Protein 2H36 (pdb70)

Foldseek 3Di:
DPCVVVVVVDDDDDDDLLVVVLVVVVVCVDPPNAKDKDFDPWFRKAAPVSVVVSQPDFPDWDWDDDDQKIWIWTWHQDPPRKIKIKIWIWGDDDSMTGTGMIMIHMDD

Radius of gyration: 17.37 Å; Cα contacts (8 Å, |Δi|>4): 175; chains: 1; bounding box: 63×37×23 Å

Secondary structure (DSSP, 8-state):
--THHHHHS-------HHHHHHHHHHHHTSTT--EEEEEEEEEEEEEHHHHHHTT-S-SEEEEE-STTEEEEEEEEE-SSS-EEEEEEEEEESSSEEEEEEEEEEEE-

Structure (mmCIF, N/CA/C/O backbone):
data_2H36
#
_entry.id   2H36
#
_cell.length_a   68.099
_cell.length_b   68.099
_cell.length_c   132.433
_cell.angle_alpha   90.00
_cell.angle_beta   90.00
_cell.angle_gamma   120.00
#
_symmetry.space_group_name_H-M   'P 64 2 2'
#
loop_
_entity.id
_entity.type
_entity.pdbx_description
1 polymer 'Hypothetical protein SIFV0014'
2 water water
#
loop_
_atom_site.group_PDB
_atom_site.id
_atom_site.type_symbol
_atom_site.label_atom_id
_atom_site.label_alt_id
_atom_site.label_comp_id
_atom_site.label_asym_id
_atom_site.label_entity_id
_atom_site.label_seq_id
_atom_site.pdbx_PDB_ins_code
_atom_site.Cartn_x
_atom_site.Cartn_y
_atom_site.Cartn_z
_atom_site.occupancy
_atom_site.B_iso_or_equiv
_atom_site.auth_seq_id
_atom_site.auth_comp_id
_atom_site.auth_asym_id
_atom_site.auth_atom_id
_atom_site.pdbx_PDB_model_num
ATOM 1 N N . LYS A 1 3 ? 64.820 6.423 48.005 1.00 16.98 2 LYS X N 1
ATOM 2 C CA . LYS A 1 3 ? 63.764 5.900 48.922 1.00 16.87 2 LYS X CA 1
ATOM 3 C C . LYS A 1 3 ? 63.043 7.041 49.641 1.00 16.85 2 LYS X C 1
ATOM 4 O O . LYS A 1 3 ? 62.369 6.833 50.659 1.00 16.67 2 LYS X O 1
ATOM 10 N N . GLN A 1 4 ? 63.192 8.250 49.106 1.00 16.95 3 GLN X N 1
ATOM 11 C CA . GLN A 1 4 ? 62.476 9.397 49.651 1.00 17.06 3 GLN X CA 1
ATOM 12 C C . GLN A 1 4 ? 61.218 9.800 48.862 1.00 16.81 3 GLN X C 1
ATOM 13 O O . GLN A 1 4 ? 60.924 10.981 48.655 1.00 16.57 3 GLN X O 1
ATOM 19 N N . ASP A 1 5 ? 60.488 8.774 48.436 1.00 16.78 4 ASP X N 1
ATOM 20 C CA . ASP A 1 5 ? 59.209 8.926 47.756 1.00 16.60 4 ASP X CA 1
ATOM 21 C C . ASP A 1 5 ? 58.055 8.911 48.765 1.00 16.45 4 ASP X C 1
ATOM 22 O O . ASP A 1 5 ? 56.881 9.065 48.394 1.00 16.89 4 ASP X O 1
ATOM 27 N N . LEU A 1 6 ? 58.438 8.872 50.072 1.00 15.83 5 LEU X N 1
ATOM 28 C CA . LEU A 1 6 ? 57.393 8.871 51.092 1.00 15.22 5 LEU X CA 1
ATOM 29 C C . LEU A 1 6 ? 56.965 10.348 51.221 1.00 15.04 5 LEU X C 1
ATOM 30 O O . LEU A 1 6 ? 55.945 10.664 51.845 1.00 15.15 5 LEU X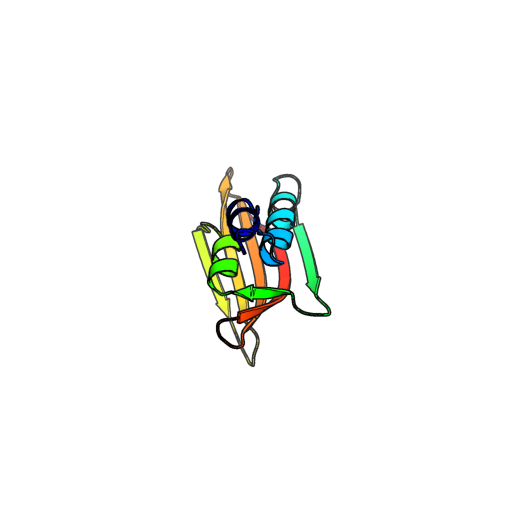 O 1
ATOM 35 N N . GL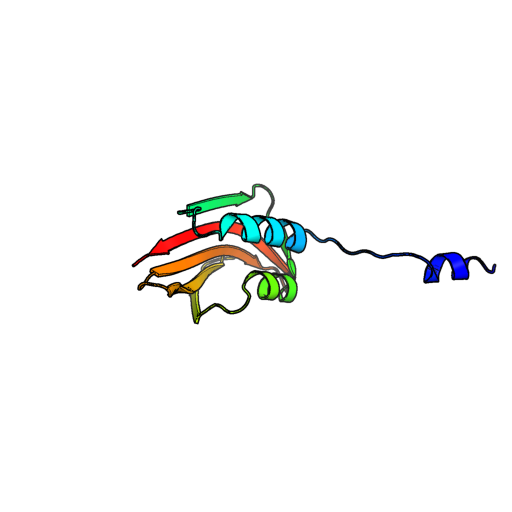U A 1 7 ? 57.699 11.220 50.472 1.00 14.54 6 GLU X N 1
ATOM 36 C CA . GLU A 1 7 ? 57.310 12.622 50.450 1.00 14.01 6 GLU X CA 1
ATOM 37 C C . GLU A 1 7 ? 56.042 12.637 49.599 1.00 13.83 6 GLU X C 1
ATOM 38 O O . GLU A 1 7 ? 55.069 13.312 49.941 1.00 13.69 6 GLU X O 1
ATOM 44 N N . LYS A 1 8 ? 56.060 11.853 48.516 1.00 13.60 7 LYS X N 1
ATOM 45 C CA . LYS A 1 8 ? 54.911 11.642 47.621 1.00 13.14 7 LYS X CA 1
ATOM 46 C C . LYS A 1 8 ? 53.688 11.087 48.367 1.00 13.04 7 LYS X C 1
ATOM 47 O O . LYS A 1 8 ? 52.552 11.465 48.079 1.00 13.00 7 LYS X O 1
ATOM 53 N N . ILE A 1 9 ? 53.933 10.202 49.330 1.00 13.00 8 ILE X N 1
ATOM 54 C CA . ILE A 1 9 ? 52.863 9.595 50.127 1.00 12.70 8 ILE X CA 1
ATOM 55 C C . ILE A 1 9 ? 52.210 10.584 51.084 1.00 13.10 8 ILE X C 1
ATOM 56 O O . ILE A 1 9 ? 51.000 10.550 51.262 1.00 13.31 8 ILE X O 1
ATOM 61 N N . GLU A 1 10 ? 52.989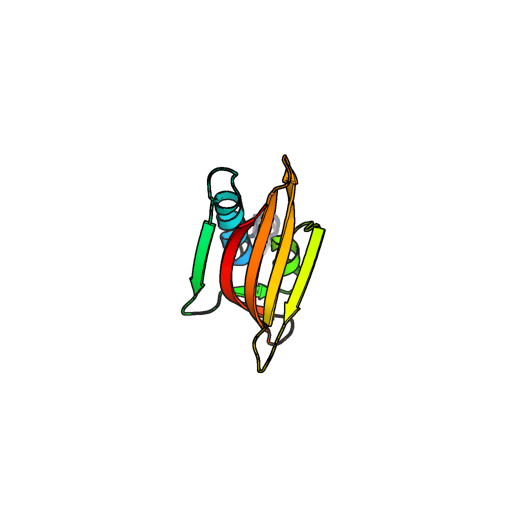 11.460 51.711 1.00 13.61 9 GLU X N 1
ATOM 62 C CA . GLU A 1 10 ? 52.373 12.396 52.646 1.00 14.26 9 GLU X CA 1
ATOM 63 C C . GLU A 1 10 ? 51.751 13.579 51.920 1.00 14.59 9 GLU X C 1
ATOM 64 O O . GLU A 1 10 ? 50.771 14.161 52.388 1.00 14.59 9 GLU X O 1
ATOM 70 N N . SER A 1 11 ? 52.313 13.902 50.759 1.00 15.15 10 SER X N 1
ATOM 71 C CA . SER A 1 11 ? 51.767 14.918 49.865 1.00 15.54 10 SER X CA 1
ATOM 72 C C . SER A 1 11 ? 50.469 14.489 49.172 1.00 15.92 10 SER X C 1
ATOM 73 O O . SER A 1 11 ? 49.800 15.306 48.534 1.00 15.89 10 SER X O 1
ATOM 76 N N . ASP A 1 12 ? 50.132 13.207 49.317 1.00 16.39 11 ASP X N 1
ATOM 77 C CA . ASP A 1 12 ? 48.977 12.598 48.668 1.00 17.00 11 ASP X CA 1
ATOM 78 C C . ASP A 1 12 ? 47.642 13.062 49.252 1.00 17.55 11 ASP X C 1
ATOM 79 O O . ASP A 1 12 ? 47.459 13.077 50.468 1.00 17.60 11 ASP X O 1
ATOM 84 N N . ILE A 1 13 ? 46.702 13.428 48.386 1.00 18.33 12 ILE X N 1
ATOM 85 C CA . ILE A 1 13 ? 45.360 13.790 48.851 1.00 19.30 12 ILE X CA 1
ATOM 86 C C . ILE A 1 13 ? 44.460 12.549 48.845 1.00 20.27 12 ILE X C 1
ATOM 87 O O . ILE A 1 13 ? 44.425 11.805 47.862 1.00 20.26 12 ILE X O 1
ATOM 92 N N . ILE A 1 14 ? 43.754 12.331 49.956 1.00 21.55 13 ILE X N 1
ATOM 93 C CA . ILE A 1 14 ? 42.788 11.230 50.096 1.00 22.67 13 ILE X CA 1
ATOM 94 C C . ILE A 1 14 ? 41.540 11.666 50.868 1.00 23.39 13 ILE X C 1
ATOM 95 O O . ILE A 1 14 ? 41.582 12.648 51.599 1.00 23.51 13 ILE X O 1
ATOM 100 N N . ASN A 1 15 ? 40.422 10.961 50.703 1.00 24.54 14 ASN X N 1
ATOM 101 C CA . ASN A 1 15 ? 40.269 9.864 49.739 1.00 25.48 14 ASN X CA 1
ATOM 102 C C . ASN A 1 15 ? 39.146 10.184 48.753 1.00 26.04 14 ASN X C 1
ATOM 103 O O . ASN A 1 15 ? 39.428 10.354 47.564 1.00 26.33 14 ASN X O 1
ATOM 108 N N . ASP A 1 16 ? 37.890 10.270 49.205 1.00 26.47 15 ASP X N 1
ATOM 109 C CA . ASP A 1 16 ? 37.444 9.975 50.575 1.00 27.11 15 ASP X CA 1
ATOM 110 C C . ASP A 1 16 ? 36.061 9.332 50.474 1.00 27.62 15 ASP X C 1
ATOM 111 O O . ASP A 1 16 ? 35.539 8.735 51.427 1.00 27.61 15 ASP X O 1
ATOM 116 N N . TRP A 1 17 ? 35.497 9.487 49.279 1.00 28.06 16 TRP X N 1
ATOM 117 C CA . TRP A 1 17 ? 34.168 9.048 48.892 1.00 28.32 16 TRP X CA 1
ATOM 118 C C . TRP A 1 17 ? 33.877 7.594 49.235 1.00 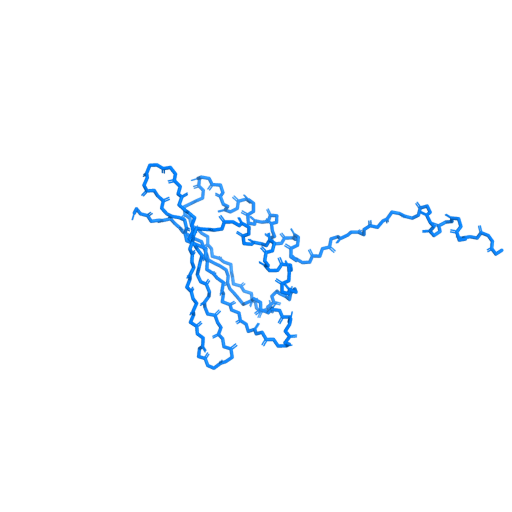28.55 16 TRP X C 1
ATOM 119 O O . TRP A 1 17 ? 34.740 6.725 49.115 1.00 28.43 16 TRP X O 1
ATOM 130 N N . THR A 1 18 ? 32.609 7.353 49.583 1.00 29.00 17 THR X N 1
ATOM 131 C CA . THR A 1 18 ? 32.126 6.035 49.937 1.00 29.12 17 THR X CA 1
ATOM 132 C C . THR A 1 18 ? 30.708 6.024 49.400 1.00 29.40 17 THR X C 1
ATOM 133 O O . THR A 1 18 ? 30.145 7.093 49.153 1.00 29.41 17 THR X O 1
ATOM 137 N N . GLU A 1 19 ? 30.140 4.830 49.207 1.00 29.85 18 GLU X N 1
ATOM 138 C CA . GLU A 1 19 ? 28.741 4.679 48.779 1.00 30.20 18 GLU X CA 1
ATOM 139 C C . GLU A 1 19 ? 27.766 5.501 49.626 1.00 30.33 18 GLU X C 1
ATOM 140 O O . GLU A 1 19 ? 26.901 6.169 49.080 1.00 30.78 18 GLU X O 1
ATOM 146 N N . ALA A 1 20 ? 27.905 5.464 50.950 1.00 30.44 19 ALA X N 1
ATOM 147 C CA . ALA A 1 20 ? 27.078 6.302 51.832 1.00 30.39 19 ALA X CA 1
ATOM 148 C C . ALA A 1 20 ? 27.101 7.780 51.434 1.00 30.25 19 ALA X C 1
ATOM 149 O O . ALA A 1 20 ? 26.060 8.418 51.360 1.00 30.42 19 ALA X O 1
ATOM 151 N N . ASP A 1 21 ? 28.288 8.318 51.176 1.00 30.15 20 ASP X N 1
ATOM 152 C CA . ASP A 1 21 ? 28.427 9.708 50.749 1.00 29.88 20 ASP X CA 1
ATOM 153 C C . ASP A 1 21 ? 27.583 9.973 49.515 1.00 29.78 20 ASP X C 1
ATOM 154 O O . ASP A 1 21 ? 26.959 11.028 49.387 1.00 29.80 20 ASP X O 1
ATOM 159 N N . ASP A 1 22 ? 27.559 8.985 48.626 1.00 29.55 21 ASP X N 1
ATOM 160 C CA . ASP A 1 22 ? 26.896 9.086 47.338 1.00 29.15 21 ASP X CA 1
ATOM 161 C C . ASP A 1 22 ? 25.386 9.080 47.512 1.00 28.45 21 ASP X C 1
ATOM 162 O O . ASP A 1 22 ? 24.670 9.793 46.817 1.00 28.17 21 ASP X O 1
ATOM 167 N N . LEU A 1 23 ? 24.918 8.269 48.453 1.00 28.01 22 LEU X N 1
ATOM 168 C CA . LEU A 1 23 ? 23.517 8.219 48.809 1.00 27.81 22 LEU X CA 1
ATOM 169 C C . LEU A 1 23 ? 23.141 9.493 49.549 1.00 28.03 22 LEU X C 1
ATOM 170 O O . LEU A 1 23 ? 22.115 10.108 49.279 1.00 27.77 22 LEU X O 1
ATOM 175 N N . ASP A 1 24 ? 23.999 9.878 50.483 1.00 28.68 23 ASP X N 1
ATOM 176 C CA . ASP A 1 24 ? 23.782 11.036 51.333 1.00 29.21 23 ASP X CA 1
ATOM 177 C C . ASP A 1 24 ? 23.523 12.244 50.464 1.00 29.15 23 ASP X C 1
ATOM 178 O O . ASP A 1 24 ? 22.651 13.058 50.763 1.00 29.48 23 ASP X O 1
ATOM 183 N N . ASP A 1 25 ? 24.289 12.317 49.378 1.00 29.17 24 ASP X N 1
ATOM 184 C CA . ASP A 1 25 ? 24.239 13.383 48.385 1.00 28.92 24 ASP X CA 1
ATOM 185 C C . ASP A 1 25 ? 22.916 13.379 47.649 1.00 28.66 24 ASP X C 1
ATOM 186 O O . ASP A 1 25 ? 22.381 14.433 47.322 1.00 28.64 24 ASP X O 1
ATOM 191 N N . ALA A 1 26 ? 22.413 12.176 47.369 1.00 28.52 25 ALA X N 1
ATOM 192 C CA . ALA A 1 26 ? 21.116 11.995 46.738 1.00 28.09 25 ALA X CA 1
ATOM 193 C C . ALA A 1 26 ? 20.033 12.414 47.715 1.00 27.98 25 ALA X C 1
ATOM 194 O O . ALA A 1 26 ? 19.116 13.148 47.347 1.00 28.32 25 ALA X O 1
ATOM 196 N N . LEU A 1 27 ? 20.146 11.962 48.965 1.00 27.49 26 LEU X N 1
ATOM 197 C CA . LEU A 1 27 ? 19.176 12.327 49.982 1.00 26.83 26 LEU X CA 1
ATOM 198 C C . LEU A 1 27 ? 19.098 13.848 49.991 1.00 26.71 26 LEU X C 1
ATOM 199 O O . LEU A 1 27 ? 18.028 14.406 49.821 1.00 26.39 26 LEU X O 1
ATOM 204 N N . ASP A 1 28 ? 20.239 14.511 50.150 1.00 27.15 27 ASP X N 1
ATOM 205 C C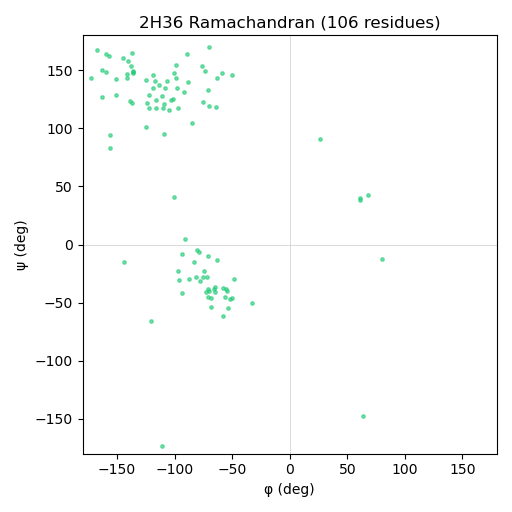A . ASP A 1 28 ? 20.291 15.979 50.080 1.00 27.51 27 ASP X CA 1
ATOM 206 C C . ASP A 1 28 ? 19.261 16.518 49.104 1.00 27.27 27 ASP X C 1
ATOM 207 O O . ASP A 1 28 ? 18.496 17.424 49.438 1.00 27.39 27 ASP X O 1
ATOM 212 N N . PHE A 1 29 ? 19.265 15.952 47.896 1.00 27.03 28 PHE X N 1
ATOM 213 C CA . PHE A 1 29 ? 18.381 16.370 46.808 1.00 26.59 28 PHE X CA 1
ATOM 214 C C . PHE A 1 29 ? 16.945 16.016 47.150 1.00 26.75 28 PHE X C 1
ATOM 215 O O . PHE A 1 29 ? 16.062 16.874 47.166 1.00 26.75 28 PHE X O 1
ATOM 223 N N . LEU A 1 30 ? 16.754 14.741 47.463 1.00 27.02 29 LEU X N 1
ATOM 224 C CA . LEU A 1 30 ? 15.459 14.140 47.713 1.00 27.37 29 LEU X CA 1
ATOM 225 C C . LEU A 1 30 ? 14.716 14.703 48.928 1.00 27.68 29 LEU X C 1
ATOM 226 O O . LEU A 1 30 ? 13.521 14.454 49.100 1.00 28.13 29 LEU X O 1
ATOM 231 N N . PHE A 1 31 ? 15.424 15.453 49.766 1.00 27.88 30 PHE X N 1
ATOM 232 C CA . PHE A 1 31 ? 14.848 16.019 50.979 1.00 27.82 30 PHE X CA 1
ATOM 233 C C . PHE A 1 31 ? 14.326 17.421 50.761 1.00 27.47 30 PHE X C 1
ATOM 234 O O . PHE A 1 31 ? 13.665 17.980 51.631 1.00 27.70 30 PHE X O 1
ATOM 242 N N . MET A 1 32 ? 14.601 17.996 49.600 1.00 27.06 31 MET X N 1
ATOM 243 C CA . MET A 1 32 ? 14.151 19.356 49.341 1.00 26.94 31 MET X CA 1
ATOM 244 C C . MET A 1 32 ? 12.630 19.497 49.436 1.00 26.55 31 MET X C 1
ATOM 245 O O . MET A 1 32 ? 11.883 18.567 49.124 1.00 26.31 31 MET X O 1
ATOM 250 N N . GLU A 1 33 ? 12.198 20.673 49.885 1.00 26.35 32 GLU X N 1
ATOM 251 C CA . GLU A 1 33 ? 10.793 20.992 50.102 1.00 25.99 32 GLU X CA 1
ATOM 252 C C . GLU A 1 33 ? 9.903 20.622 48.906 1.00 25.85 32 GLU X C 1
ATOM 253 O O . GLU A 1 33 ? 8.727 20.288 49.078 1.00 25.98 32 GLU X O 1
ATOM 259 N N . LYS A 1 34 ? 10.470 20.665 47.701 1.00 25.55 33 LYS X N 1
ATOM 260 C CA . LYS A 1 34 ? 9.693 20.433 46.485 1.00 25.12 33 LYS X CA 1
ATOM 261 C C . LYS A 1 34 ? 9.424 18.950 46.266 1.00 24.83 33 LYS X C 1
ATOM 262 O O . LYS A 1 34 ? 8.374 18.591 45.728 1.00 25.14 33 LYS X O 1
ATOM 268 N N . VAL A 1 35 ? 10.343 18.090 46.692 1.00 24.13 34 VAL X N 1
ATOM 269 C CA . VAL A 1 35 ? 10.102 16.655 46.561 1.00 23.53 34 VAL X CA 1
ATOM 270 C C . VAL A 1 35 ? 8.992 16.246 47.535 1.00 23.32 34 VAL X C 1
ATOM 271 O O . VAL A 1 35 ? 9.132 16.417 48.740 1.00 23.45 34 VAL X O 1
ATOM 275 N N . SER A 1 36 ? 7.885 15.719 47.032 1.00 23.20 35 SER X N 1
ATOM 276 C CA . SER A 1 36 ? 6.822 15.258 47.935 1.00 23.22 35 SER X CA 1
ATOM 277 C C . SER A 1 36 ? 7.049 13.821 48.372 1.00 23.22 35 SER X C 1
ATOM 278 O O . SER A 1 36 ? 6.700 13.453 49.494 1.00 23.46 35 SER X O 1
ATOM 281 N N . GLU A 1 37 ? 7.696 13.036 47.501 1.00 23.18 36 GLU X N 1
ATOM 282 C CA . GLU A 1 37 ? 8.037 11.650 47.831 1.00 23.18 36 GLU X CA 1
ATOM 283 C C . GLU A 1 37 ? 8.929 10.966 46.804 1.00 23.28 36 GLU X C 1
ATOM 284 O O . GLU A 1 37 ? 8.789 11.176 45.593 1.00 23.42 36 GLU X O 1
ATOM 290 N N . PHE A 1 38 ? 9.830 10.131 47.298 1.00 23.21 37 PHE X N 1
ATOM 291 C CA . PHE A 1 38 ? 10.707 9.376 46.439 1.00 23.72 37 PHE X CA 1
ATOM 292 C C . PHE A 1 38 ? 10.757 7.969 46.989 1.00 24.57 37 PHE X C 1
ATOM 293 O O . PHE A 1 38 ? 10.462 7.750 48.162 1.00 24.83 37 PHE X O 1
ATOM 301 N N . LYS A 1 39 ? 11.257 7.042 46.151 1.00 25.54 38 LYS X N 1
ATOM 302 C CA . LYS A 1 39 ? 11.451 5.662 46.581 1.00 26.18 38 LYS X CA 1
ATOM 303 C C . LYS A 1 39 ? 12.614 5.123 45.768 1.00 26.31 38 LYS X C 1
ATOM 304 O O . LYS A 1 39 ? 12.571 5.173 44.536 1.00 26.71 38 LYS X O 1
ATOM 310 N N . ILE A 1 40 ? 13.605 4.532 46.464 1.00 26.09 39 ILE X N 1
ATOM 311 C CA . ILE A 1 40 ? 14.753 3.945 45.765 1.00 25.75 39 ILE X CA 1
ATOM 312 C C . ILE A 1 40 ? 14.897 2.484 46.167 1.00 25.79 39 ILE X C 1
ATOM 313 O O . ILE A 1 40 ? 15.060 2.180 47.357 1.00 25.84 39 ILE X O 1
ATOM 318 N N . LYS A 1 41 ? 14.841 1.588 45.182 1.00 25.83 40 LYS X N 1
ATOM 319 C CA . LYS A 1 41 ? 15.016 0.150 45.431 1.00 26.21 40 LYS X CA 1
ATOM 320 C C . LYS A 1 41 ? 16.349 -0.366 44.908 1.00 26.46 40 LYS X C 1
ATOM 321 O O . LYS A 1 41 ? 16.744 -0.059 43.785 1.00 26.59 40 LYS X O 1
ATOM 327 N N . PHE A 1 42 ? 17.035 -1.169 45.716 1.00 26.97 41 PHE X N 1
ATOM 328 C CA . PHE A 1 42 ? 18.356 -1.687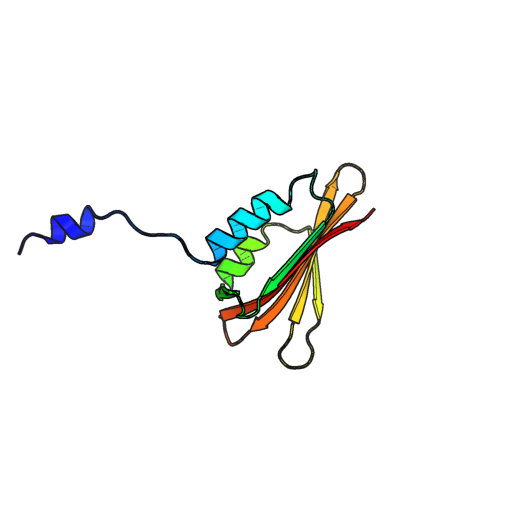 45.342 1.00 27.29 41 PHE X CA 1
ATOM 329 C C . PHE A 1 42 ? 18.400 -3.181 45.042 1.00 27.63 41 PHE X C 1
ATOM 330 O O . PHE A 1 42 ? 18.152 -3.999 45.929 1.00 27.65 41 PHE X O 1
ATOM 338 N N . LYS A 1 43 ? 18.752 -3.518 43.793 1.00 28.19 42 LYS X N 1
ATOM 339 C CA . LYS A 1 43 ? 18.865 -4.918 43.349 1.00 28.59 42 LYS X CA 1
ATOM 340 C C . LYS A 1 43 ? 19.895 -5.476 44.336 1.00 28.93 42 LYS X C 1
ATOM 341 O O . LYS A 1 43 ? 19.583 -6.321 45.183 1.00 28.71 42 LYS X O 1
ATOM 347 N N . ASP A 1 44 ? 21.099 -4.866 44.271 1.00 29.25 43 ASP X N 1
ATOM 348 C CA . ASP A 1 44 ? 22.200 -5.259 45.135 1.00 29.51 43 ASP X CA 1
ATOM 349 C C . ASP A 1 44 ? 22.049 -4.193 46.214 1.00 29.54 43 ASP X C 1
ATOM 350 O O . ASP A 1 44 ? 21.870 -3.013 45.886 1.00 29.61 43 ASP X O 1
ATOM 355 N N . PRO A 1 45 ? 22.115 -4.597 47.501 1.00 29.52 44 PRO X N 1
ATOM 356 C CA . PRO A 1 45 ? 21.914 -3.635 48.584 1.00 29.56 44 PRO X CA 1
ATOM 357 C C . PRO A 1 45 ? 23.117 -2.710 48.757 1.00 29.59 44 PRO X C 1
ATOM 358 O O . PRO A 1 45 ? 24.244 -3.101 48.465 1.00 29.56 44 PRO X O 1
ATOM 362 N N . LEU A 1 46 ? 22.863 -1.485 49.206 1.00 29.82 45 LEU X N 1
ATOM 363 C CA . LEU A 1 46 ? 23.910 -0.503 49.372 1.00 30.01 45 LEU X CA 1
ATOM 364 C C . LEU A 1 46 ? 24.560 -0.692 50.719 1.00 30.18 45 LEU X C 1
ATOM 365 O O . LEU A 1 46 ? 23.977 -0.323 51.735 1.00 30.37 45 LEU X O 1
ATOM 370 N N . LYS A 1 47 ? 25.760 -1.278 50.711 1.00 30.39 46 LYS X N 1
ATOM 371 C CA . LYS A 1 47 ? 26.550 -1.582 51.921 1.00 30.53 46 LYS X CA 1
ATOM 372 C C . LYS A 1 47 ? 26.925 -0.280 52.626 1.00 30.35 46 LYS X C 1
ATOM 373 O O . LYS A 1 47 ? 27.101 0.750 51.987 1.00 30.77 46 LYS X O 1
ATOM 379 N N . VAL A 1 48 ? 26.913 -0.339 53.978 1.00 30.01 47 VAL X N 1
ATOM 380 C CA . VAL A 1 48 ? 27.181 0.872 54.727 1.00 29.73 47 VAL X CA 1
ATOM 381 C C . VAL A 1 48 ? 27.527 0.515 56.162 1.00 29.38 47 VAL X C 1
ATOM 382 O O . VAL A 1 48 ? 27.087 -0.498 56.676 1.00 28.85 47 VAL X O 1
ATOM 386 N N . THR A 1 49 ? 28.344 1.328 56.807 1.00 29.77 48 THR X N 1
ATOM 387 C CA . THR A 1 49 ? 28.741 1.006 58.173 1.00 30.15 48 THR X CA 1
ATOM 388 C C . THR A 1 49 ? 27.719 1.620 59.111 1.00 30.66 48 THR X C 1
ATOM 389 O O . THR A 1 49 ? 26.934 2.469 58.684 1.00 30.97 48 THR X O 1
ATOM 393 N N . GLU A 1 50 ? 27.709 1.177 60.369 1.00 31.21 49 GLU X N 1
ATOM 394 C CA . GLU A 1 50 ? 26.741 1.672 61.352 1.00 31.86 49 GLU X CA 1
ATOM 395 C C . GLU A 1 50 ? 26.814 3.197 61.479 1.00 32.00 49 GLU X C 1
ATOM 396 O O . GLU A 1 50 ? 25.782 3.879 61.470 1.00 31.90 49 GLU X O 1
ATOM 402 N N . GLU A 1 51 ? 28.033 3.728 61.562 1.00 32.22 50 GLU X N 1
ATOM 403 C CA . GLU A 1 51 ? 28.199 5.166 61.717 1.00 32.62 50 GLU X CA 1
ATOM 404 C C . GLU A 1 51 ? 27.936 5.909 60.407 1.00 32.65 50 GLU X C 1
ATOM 405 O O . GLU A 1 51 ? 27.418 7.025 60.431 1.00 33.08 50 GLU X O 1
ATOM 411 N N . GLU A 1 52 ? 28.179 5.211 59.270 1.00 32.55 51 GLU X N 1
ATOM 412 C CA . GLU A 1 52 ? 27.877 5.857 57.992 1.00 32.72 51 GLU X CA 1
ATOM 413 C C . GLU A 1 52 ? 26.345 6.043 57.971 1.00 32.85 51 GLU X C 1
ATOM 414 O O . GLU A 1 52 ? 25.843 7.091 57.543 1.00 32.81 51 GLU X O 1
ATOM 420 N N . TYR A 1 53 ? 25.626 5.026 58.454 1.00 32.76 52 TYR X N 1
ATOM 421 C CA . TYR A 1 53 ? 24.167 5.019 58.526 1.00 32.88 52 TYR X CA 1
ATOM 422 C C . TYR A 1 53 ? 23.613 6.069 59.482 1.00 33.29 52 TYR X C 1
ATOM 423 O O . TYR A 1 53 ? 22.559 6.644 59.230 1.00 32.87 52 TYR X O 1
ATOM 432 N N . ARG A 1 54 ? 24.319 6.301 60.586 1.00 34.06 53 ARG X N 1
ATOM 433 C CA . ARG A 1 54 ? 23.891 7.296 61.569 1.00 34.67 53 ARG X CA 1
ATOM 434 C C . ARG A 1 54 ? 24.102 8.701 61.013 1.00 34.87 53 ARG X C 1
ATOM 435 O O . ARG A 1 54 ? 23.384 9.639 61.380 1.00 35.24 53 ARG X O 1
ATOM 443 N N . GLU A 1 55 ? 25.089 8.831 60.127 1.00 34.75 54 GLU X N 1
ATOM 444 C CA . GLU A 1 55 ? 25.401 10.096 59.467 1.00 34.66 54 GLU X CA 1
ATOM 445 C C . GLU A 1 55 ? 24.367 10.447 58.391 1.00 34.02 54 GLU X C 1
ATOM 446 O O . GLU A 1 55 ? 24.217 11.603 58.021 1.00 34.02 54 GLU X O 1
ATOM 452 N N . LEU A 1 56 ? 23.678 9.428 57.893 1.00 33.37 55 LEU X N 1
ATOM 453 C CA . LEU A 1 56 ? 22.668 9.565 56.857 1.00 32.93 55 LEU X CA 1
ATOM 454 C C . LEU A 1 56 ? 21.317 9.960 57.419 1.00 33.02 55 LEU X C 1
ATOM 455 O O . LEU A 1 56 ? 20.412 10.350 56.681 1.00 33.40 55 LEU X O 1
ATOM 460 N N . LEU A 1 57 ? 21.186 9.817 58.732 1.00 32.77 56 LEU X N 1
ATOM 461 C CA . LEU A 1 57 ? 19.948 10.078 59.441 1.00 32.34 56 LEU X CA 1
ATOM 462 C C . LEU A 1 57 ? 19.928 11.508 59.974 1.00 32.28 56 LEU X C 1
ATOM 463 O O . LEU A 1 57 ? 18.896 12.174 59.929 1.00 32.78 56 LEU X O 1
ATOM 468 N N . GLY A 1 58 ? 21.069 11.947 60.502 1.00 31.65 57 GLY X N 1
ATOM 469 C CA . GLY A 1 58 ? 21.244 13.253 61.117 1.00 31.06 57 GLY X CA 1
ATOM 470 C C . GLY A 1 58 ? 20.124 14.056 61.748 1.00 30.75 57 GLY X C 1
ATOM 471 O O . GLY A 1 58 ? 19.529 14.912 61.096 1.00 30.84 57 GLY X O 1
ATOM 472 N N . ASN A 1 59 ? 19.929 13.830 63.068 1.00 30.54 58 ASN X N 1
ATOM 473 C CA . ASN A 1 59 ? 18.942 14.631 63.830 1.00 30.46 58 ASN X CA 1
ATOM 474 C C . ASN A 1 59 ? 17.412 14.603 63.656 1.00 29.97 58 ASN X C 1
ATOM 475 O O . ASN A 1 59 ? 16.737 15.631 63.752 1.00 29.88 58 ASN X O 1
ATOM 480 N N . TYR A 1 60 ? 16.902 13.354 63.506 1.00 29.29 59 TYR X N 1
ATOM 481 C CA . TYR A 1 60 ? 15.470 13.158 63.367 1.00 28.27 59 TYR X CA 1
ATOM 482 C C . TYR A 1 60 ? 14.912 13.477 64.745 1.00 27.46 59 TYR X C 1
ATOM 483 O O . TYR A 1 60 ? 15.661 13.619 65.709 1.00 27.26 59 TYR X O 1
ATOM 492 N N . ASP A 1 61 ? 13.593 13.578 64.834 1.00 26.65 60 ASP X N 1
ATOM 493 C CA . ASP A 1 61 ? 12.932 13.917 66.082 1.00 25.80 60 ASP X CA 1
ATOM 494 C C . ASP A 1 61 ? 12.468 12.660 66.798 1.00 25.19 60 ASP X C 1
ATOM 495 O O . ASP A 1 61 ? 12.408 12.618 68.027 1.00 25.38 60 ASP X O 1
ATOM 500 N N . SER A 1 62 ? 12.142 11.635 66.019 1.00 24.38 61 SER X N 1
ATOM 501 C CA . SER A 1 62 ? 11.691 10.360 66.558 1.00 23.75 61 SER X CA 1
ATOM 502 C C . SER A 1 62 ? 11.868 9.265 65.516 1.00 23.33 61 SER X C 1
ATOM 503 O O . SER A 1 62 ? 12.044 9.539 64.325 1.00 23.29 61 SER X O 1
ATOM 506 N N . SER A 1 63 ? 11.812 8.021 65.974 1.00 22.80 62 SER X N 1
ATOM 507 C CA . SER A 1 63 ? 11.920 6.874 65.085 1.00 22.04 62 SER X CA 1
ATOM 508 C C . SER A 1 63 ? 11.291 5.624 65.679 1.00 21.88 62 SER X C 1
ATOM 509 O O . SER A 1 63 ? 11.075 5.516 66.889 1.00 21.48 62 SER X O 1
ATOM 512 N N . ASN A 1 64 ? 11.037 4.672 64.780 1.00 21.69 63 ASN X N 1
ATOM 513 C CA . ASN A 1 64 ? 10.518 3.389 65.168 1.00 21.64 63 ASN X CA 1
ATOM 514 C C . ASN A 1 64 ? 11.036 2.431 64.116 1.00 21.48 63 ASN X C 1
ATOM 515 O O . ASN A 1 64 ? 11.136 2.780 62.940 1.00 21.30 63 ASN X O 1
ATOM 520 N N . SER A 1 65 ? 11.387 1.231 64.543 1.00 21.53 64 SER X N 1
ATOM 521 C CA . SER A 1 65 ? 11.789 0.200 63.616 1.00 21.61 64 SER X CA 1
ATOM 522 C C . SER A 1 65 ? 11.187 -1.121 64.007 1.00 21.65 64 SER X C 1
ATOM 523 O O . SER A 1 65 ? 10.931 -1.376 65.186 1.00 21.63 64 SER X O 1
ATOM 526 N N . VAL A 1 66 ? 11.022 -1.980 63.000 1.00 21.96 65 VAL X N 1
ATOM 527 C CA . VAL A 1 66 ? 10.428 -3.300 63.230 1.00 22.40 65 VAL X CA 1
ATOM 528 C C . VAL A 1 66 ? 11.338 -4.215 62.412 1.00 22.38 65 VAL X C 1
ATOM 529 O O . VAL A 1 66 ? 11.973 -3.748 61.464 1.00 22.68 65 VAL X O 1
ATOM 533 N N . SER A 1 67 ? 11.506 -5.469 62.883 1.00 22.43 66 SER X N 1
ATOM 534 C CA . SER A 1 67 ? 12.367 -6.404 62.163 1.00 22.55 66 SER X CA 1
ATOM 535 C C . SER A 1 67 ? 12.214 -7.919 62.291 1.00 22.52 66 SER X C 1
ATOM 536 O O . SER A 1 67 ? 12.882 -8.548 63.120 1.00 22.64 66 SER X O 1
ATOM 539 N N . SER A 1 68 ? 11.439 -8.514 61.357 1.00 22.50 67 SER X N 1
ATOM 540 C CA . SER A 1 68 ? 11.214 -9.959 61.463 1.00 22.69 67 SER X CA 1
ATOM 541 C C . SER A 1 68 ? 12.174 -10.553 60.443 1.00 22.58 67 SER X C 1
ATOM 542 O O . SER A 1 68 ? 12.561 -9.895 59.476 1.00 22.18 67 SER X O 1
ATOM 545 N N . ASN A 1 69 ? 12.667 -11.763 60.792 1.00 22.96 68 ASN X N 1
ATOM 546 C CA . ASN A 1 69 ? 13.593 -12.480 59.916 1.00 23.17 68 ASN X CA 1
ATOM 547 C C . ASN A 1 69 ? 14.838 -11.580 59.837 1.00 23.60 68 ASN X C 1
ATOM 548 O O . ASN A 1 69 ? 15.149 -10.889 60.817 1.00 24.18 68 ASN X O 1
ATOM 553 N N . GLY A 1 70 ? 15.556 -11.563 58.723 1.00 23.54 69 GLY X N 1
ATOM 554 C CA . GLY A 1 70 ? 16.780 -10.760 58.687 1.00 23.64 69 GLY X CA 1
ATOM 555 C C . GLY A 1 70 ? 16.584 -9.263 58.473 1.00 23.78 69 GLY X C 1
ATOM 556 O O . GLY A 1 70 ? 17.558 -8.520 58.395 1.00 24.01 69 GLY X O 1
ATOM 557 N N . ILE A 1 71 ? 15.255 -8.923 58.196 1.00 23.84 70 ILE X N 1
ATOM 558 C CA . ILE A 1 71 ? 14.997 -7.532 57.814 1.00 24.00 70 ILE X CA 1
ATOM 559 C C . ILE A 1 71 ? 14.480 -6.499 58.811 1.00 24.06 70 ILE X C 1
ATOM 560 O O . ILE A 1 71 ? 13.641 -6.807 59.649 1.00 24.02 70 ILE X O 1
ATOM 565 N N . THR A 1 72 ? 14.965 -5.267 58.680 1.00 23.92 71 THR X N 1
ATOM 566 C CA . THR A 1 72 ? 14.572 -4.169 59.547 1.00 23.81 71 THR X CA 1
ATOM 567 C C . THR A 1 72 ? 13.990 -3.012 58.756 1.00 23.71 71 THR X C 1
ATOM 568 O O . THR A 1 72 ? 14.700 -2.339 58.008 1.00 24.25 71 THR X O 1
ATOM 572 N N . ILE A 1 73 ? 12.715 -2.707 59.013 1.00 23.56 72 ILE X N 1
ATOM 573 C CA . ILE A 1 73 ? 12.107 -1.573 58.310 1.00 23.47 72 ILE X CA 1
ATOM 574 C C . ILE A 1 73 ? 12.300 -0.505 59.386 1.00 24.05 72 ILE X C 1
ATOM 575 O O . ILE A 1 73 ? 11.864 -0.664 60.526 1.00 24.45 72 ILE X O 1
ATOM 580 N N . ASP A 1 74 ? 13.085 0.526 59.017 1.00 24.64 73 ASP X N 1
ATOM 581 C CA . ASP A 1 74 ? 13.419 1.523 60.008 1.00 25.64 73 ASP X CA 1
ATOM 582 C C . ASP A 1 74 ? 12.823 2.851 59.579 1.00 25.99 73 ASP X C 1
ATOM 583 O O . ASP A 1 74 ? 13.082 3.339 58.470 1.00 26.58 73 ASP X O 1
ATOM 588 N N . GLN A 1 75 ? 12.027 3.448 60.451 1.00 26.01 74 GLN X N 1
ATOM 589 C CA . GLN A 1 75 ? 11.388 4.702 60.096 1.00 26.22 74 GLN X CA 1
ATOM 590 C C . GLN A 1 75 ? 11.866 5.910 60.922 1.00 26.18 74 GLN X C 1
ATOM 591 O O . GLN A 1 75 ? 12.031 5.826 62.141 1.00 25.89 74 GLN X O 1
ATOM 597 N N . TYR A 1 76 ? 12.076 7.033 60.240 1.00 26.40 75 TYR X N 1
ATOM 598 C CA . TYR A 1 76 ? 12.567 8.262 60.869 1.00 26.70 75 TYR X CA 1
ATOM 599 C C . TYR A 1 76 ? 11.656 9.461 60.623 1.00 26.71 75 TYR X C 1
ATOM 600 O O . TYR A 1 76 ? 11.097 9.614 59.535 1.00 27.18 75 TYR X O 1
ATOM 609 N N . THR A 1 77 ? 11.496 10.298 61.641 1.00 26.35 76 THR X N 1
ATOM 610 C CA . THR A 1 77 ? 10.577 11.420 61.555 1.00 26.07 76 THR X CA 1
ATOM 611 C C . THR A 1 77 ? 11.325 12.726 61.708 1.00 26.49 76 THR X C 1
ATOM 612 O O . THR A 1 77 ? 12.183 12.866 62.588 1.00 26.58 76 THR X O 1
ATOM 616 N N . TYR A 1 78 ? 10.992 13.676 60.840 1.00 26.52 77 TYR X N 1
ATOM 617 C CA . TYR A 1 78 ? 11.562 15.012 60.894 1.00 26.44 77 TYR X CA 1
ATOM 618 C C . TYR A 1 78 ? 10.435 16.037 60.975 1.00 26.93 77 TYR X C 1
ATOM 619 O O . TYR A 1 78 ? 9.771 16.340 59.977 1.00 27.13 77 TYR X O 1
ATOM 628 N N . ASP A 1 79 ? 10.203 16.537 62.184 1.00 27.30 78 ASP X N 1
ATOM 629 C CA . ASP A 1 79 ? 9.217 17.575 62.414 1.00 27.70 78 ASP X CA 1
ATOM 630 C C . ASP A 1 79 ? 9.611 18.853 61.687 1.00 27.94 78 ASP X C 1
ATOM 631 O O . ASP A 1 79 ? 10.666 19.427 61.952 1.00 27.98 78 ASP X O 1
ATOM 636 N N . GLU A 1 80 ? 8.761 19.284 60.761 1.00 28.31 79 GLU X N 1
ATOM 637 C CA . GLU A 1 80 ? 9.026 20.484 59.973 1.00 28.66 79 GLU X CA 1
ATOM 638 C C . GLU A 1 80 ? 8.082 21.621 60.317 1.00 28.91 79 GLU X C 1
ATOM 639 O O . GLU A 1 80 ? 7.289 21.522 61.249 1.00 28.91 79 GLU X O 1
ATOM 645 N N . ASP A 1 81 ? 8.174 22.695 59.538 1.00 29.45 80 ASP X N 1
ATOM 646 C CA . ASP A 1 81 ? 7.353 23.894 59.728 1.00 30.05 80 ASP X CA 1
ATOM 647 C C . ASP A 1 81 ? 5.932 23.660 59.222 1.00 29.98 80 ASP X C 1
ATOM 648 O O . ASP A 1 81 ? 5.709 22.829 58.336 1.00 30.00 80 ASP X O 1
ATOM 653 N N . ASP A 1 82 ? 4.981 24.394 59.795 1.00 30.01 81 ASP X N 1
ATOM 654 C CA . ASP A 1 82 ? 3.571 24.330 59.390 1.00 30.04 81 ASP X CA 1
ATOM 655 C C . ASP A 1 82 ? 2.956 22.935 59.571 1.00 29.90 81 ASP X C 1
ATOM 656 O O . ASP A 1 82 ? 2.183 22.471 58.731 1.00 29.80 81 ASP X O 1
ATOM 661 N N . ASP A 1 83 ? 3.311 22.278 60.671 1.00 29.89 82 ASP X N 1
ATOM 662 C CA . ASP A 1 83 ? 2.730 20.982 61.040 1.00 30.07 82 ASP X CA 1
ATOM 663 C C . ASP A 1 83 ? 2.958 19.852 60.028 1.00 30.10 82 ASP X C 1
ATOM 664 O O . ASP A 1 83 ? 2.072 19.018 59.806 1.00 30.03 82 ASP X O 1
ATOM 669 N N . ILE A 1 84 ? 4.142 19.816 59.423 1.00 30.12 83 ILE X N 1
ATOM 670 C CA . ILE A 1 84 ? 4.443 18.768 58.450 1.00 30.22 83 ILE X CA 1
ATOM 671 C C . ILE A 1 84 ? 5.574 17.866 58.921 1.00 30.41 83 ILE X C 1
ATOM 672 O O . ILE A 1 84 ? 6.699 18.316 59.117 1.00 30.63 83 ILE X O 1
ATOM 677 N N . MET A 1 85 ? 5.256 16.590 59.111 1.00 30.50 84 MET X N 1
ATOM 678 C CA . MET A 1 85 ? 6.247 15.586 59.455 1.00 30.61 84 MET X CA 1
ATOM 679 C C . MET A 1 85 ? 6.881 14.954 58.220 1.00 30.86 84 MET X C 1
ATOM 680 O O . MET A 1 85 ? 6.184 14.595 57.272 1.00 30.88 84 MET X O 1
ATOM 685 N N . TYR A 1 86 ? 8.199 14.728 58.284 1.00 31.11 85 TYR X N 1
ATOM 686 C CA . TYR A 1 86 ? 8.885 14.126 57.149 1.00 31.32 85 TYR X CA 1
ATOM 687 C C . TYR A 1 86 ? 9.261 12.714 57.570 1.00 31.35 85 TYR X C 1
ATOM 688 O O . TYR A 1 86 ? 10.002 12.528 58.550 1.00 31.55 85 TYR X O 1
ATOM 697 N N . LYS A 1 87 ? 8.767 11.726 56.823 1.00 31.04 86 LYS X N 1
ATOM 698 C CA . LYS A 1 87 ? 9.089 10.323 57.088 1.00 30.64 86 LYS X CA 1
ATOM 699 C C . LYS A 1 87 ? 10.072 9.699 56.114 1.00 30.53 86 LYS X C 1
ATOM 700 O O . LYS A 1 87 ? 9.779 9.577 54.927 1.00 30.51 86 LYS X O 1
ATOM 706 N N . LEU A 1 88 ? 11.239 9.317 56.626 1.00 30.49 87 LEU X N 1
ATOM 707 C CA . LEU A 1 88 ? 12.264 8.639 55.836 1.00 30.51 87 LEU X CA 1
ATOM 708 C C . LEU A 1 88 ? 12.197 7.198 56.326 1.00 30.83 87 LEU X C 1
ATOM 709 O O . LEU A 1 88 ? 12.056 6.962 57.525 1.00 31.09 87 LEU X O 1
ATOM 714 N N . GLU A 1 89 ? 12.327 6.240 55.412 1.00 31.09 88 GLU X N 1
ATOM 715 C CA . GLU A 1 89 ? 12.244 4.826 55.797 1.00 31.25 88 GLU X CA 1
ATOM 716 C C . GLU A 1 89 ? 13.272 3.949 55.097 1.00 31.19 88 GLU X C 1
ATOM 717 O O . GLU A 1 89 ? 13.315 3.913 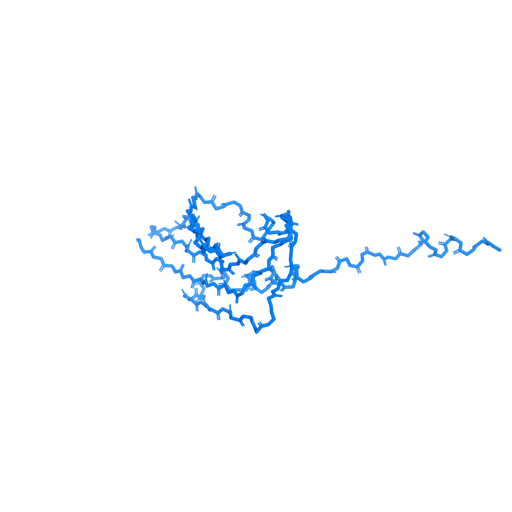53.864 1.00 31.59 88 GLU X O 1
ATOM 723 N N . PHE A 1 90 ? 14.094 3.244 55.879 1.00 31.05 89 PHE X N 1
ATOM 724 C CA . PHE A 1 90 ? 15.095 2.312 55.320 1.00 30.91 89 PHE X CA 1
ATOM 725 C C . PHE A 1 90 ? 14.824 0.842 55.569 1.00 30.89 89 PHE X C 1
ATOM 726 O O . PHE A 1 90 ? 14.722 0.417 56.725 1.00 31.18 89 PHE X O 1
ATOM 734 N N . THR A 1 91 ? 14.842 0.053 54.471 1.00 30.44 90 THR X N 1
ATOM 735 C CA . THR A 1 91 ? 14.589 -1.377 54.621 1.00 29.89 90 THR X CA 1
ATOM 736 C C . THR A 1 91 ? 15.985 -1.953 54.507 1.00 29.73 90 THR X C 1
ATOM 737 O O . THR A 1 91 ? 16.677 -1.683 53.530 1.00 30.11 90 THR X O 1
ATOM 741 N N . TYR A 1 92 ? 16.414 -2.725 55.500 1.00 29.53 91 TYR X N 1
ATOM 742 C CA . TYR A 1 92 ? 17.758 -3.301 55.454 1.00 29.39 91 TYR X CA 1
ATOM 743 C C . TYR A 1 92 ? 18.107 -4.517 56.303 1.00 29.29 91 TYR X C 1
ATOM 744 O O . TYR A 1 92 ? 17.630 -4.673 57.430 1.00 29.46 91 TYR X O 1
ATOM 753 N N . ARG A 1 93 ? 19.037 -5.325 55.717 1.00 29.11 92 ARG X N 1
ATOM 754 C CA . ARG A 1 93 ? 19.514 -6.491 56.453 1.00 29.02 92 ARG X CA 1
ATOM 755 C C . ARG A 1 93 ? 20.824 -5.984 57.023 1.00 29.60 92 ARG X C 1
ATOM 756 O O . ARG A 1 93 ? 21.442 -5.068 56.467 1.00 29.89 92 ARG X O 1
ATOM 764 N N . LYS A 1 94 ? 21.243 -6.571 58.135 1.00 30.06 93 LYS X N 1
ATOM 765 C CA . LYS A 1 94 ? 22.441 -6.133 58.815 1.00 30.58 93 LYS X CA 1
ATOM 766 C C . LYS A 1 94 ? 23.224 -7.355 59.229 1.00 30.93 93 LYS X C 1
ATOM 767 O O . LYS A 1 94 ? 22.709 -8.212 59.949 1.00 30.86 93 LYS X O 1
ATOM 773 N N . GLU A 1 95 ? 24.465 -7.448 58.761 1.00 31.68 94 GLU X N 1
ATOM 774 C CA . GLU A 1 95 ? 25.306 -8.564 59.164 1.00 32.74 94 GLU X CA 1
ATOM 775 C C . GLU A 1 95 ? 26.844 -8.530 59.141 1.00 32.91 94 GLU X C 1
ATOM 776 O O . GLU A 1 95 ? 27.479 -8.660 58.080 1.00 32.85 94 GLU X O 1
ATOM 782 N N . ASP A 1 96 ? 27.488 -8.029 60.077 1.00 33.28 95 ASP X N 1
ATOM 783 C CA . ASP A 1 96 ? 26.908 -7.485 61.256 1.00 33.48 95 ASP X CA 1
ATOM 784 C C . ASP A 1 96 ? 27.815 -6.320 61.406 1.00 33.35 95 ASP X C 1
ATOM 785 O O . ASP A 1 96 ? 28.933 -6.327 60.937 1.00 33.41 95 ASP X O 1
ATOM 790 N N . ASN A 1 97 ? 27.136 -5.236 61.943 1.00 32.86 96 ASN X N 1
ATOM 791 C CA . ASN A 1 97 ? 27.954 -4.003 62.050 1.00 32.25 96 ASN X CA 1
ATOM 792 C C . ASN A 1 97 ? 27.988 -3.326 60.654 1.00 31.68 96 ASN X C 1
ATOM 793 O O . ASN A 1 97 ? 28.268 -2.116 60.557 1.00 32.11 96 ASN X O 1
ATOM 798 N N . LYS A 1 98 ? 27.534 -4.079 59.609 1.00 30.46 97 LYS X N 1
ATOM 799 C CA . LYS A 1 98 ? 27.543 -3.487 58.265 1.00 29.20 97 LYS X CA 1
ATOM 800 C C . LYS A 1 98 ? 26.082 -3.573 57.857 1.00 28.46 97 LYS X C 1
ATOM 801 O O . LYS A 1 98 ? 25.460 -4.630 57.935 1.00 28.62 97 LYS X O 1
ATOM 807 N N . ILE A 1 99 ? 25.542 -2.451 57.413 1.00 27.51 98 ILE X N 1
ATOM 808 C CA . ILE A 1 99 ? 24.134 -2.341 57.075 1.00 26.31 98 ILE X CA 1
ATOM 809 C C . ILE A 1 99 ? 23.938 -2.415 55.565 1.00 25.89 98 ILE X C 1
ATOM 810 O O . ILE A 1 99 ? 24.548 -1.660 54.809 1.00 25.34 98 ILE X O 1
ATOM 815 N N . TYR A 1 100 ? 23.093 -3.354 55.146 1.00 25.70 99 TYR X N 1
ATOM 816 C CA . TYR A 1 100 ? 22.828 -3.609 53.736 1.00 25.54 99 TYR X CA 1
ATOM 817 C C . TYR A 1 100 ? 21.434 -3.129 53.419 1.00 25.82 99 TYR X C 1
ATOM 818 O O . TYR A 1 100 ? 20.463 -3.860 53.650 1.00 25.89 99 TYR X O 1
ATOM 827 N N . ILE A 1 101 ? 21.350 -1.894 52.911 1.00 25.83 100 ILE X N 1
ATOM 828 C CA . ILE A 1 101 ? 20.082 -1.254 52.555 1.00 25.70 100 ILE X CA 1
ATOM 829 C C . ILE A 1 101 ? 19.525 -1.822 51.262 1.00 26.06 100 ILE X C 1
ATOM 830 O O . ILE A 1 101 ? 20.175 -1.771 50.215 1.00 25.88 100 ILE X O 1
ATOM 835 N N . TYR A 1 102 ? 18.310 -2.349 51.335 1.00 26.54 101 TYR X N 1
ATOM 836 C CA . TYR A 1 102 ? 17.614 -2.796 50.142 1.00 27.32 101 TYR X CA 1
ATOM 837 C C . TYR A 1 102 ? 16.641 -1.747 49.608 1.00 28.57 101 TYR X C 1
ATOM 838 O O . TYR A 1 102 ? 16.317 -1.750 48.420 1.00 28.88 101 TYR X O 1
ATOM 847 N N . GLU A 1 103 ? 16.208 -0.829 50.469 1.00 29.85 102 GLU X N 1
ATOM 848 C CA . GLU A 1 103 ? 15.200 0.144 50.073 1.00 31.63 102 GLU X CA 1
ATOM 849 C C . GLU A 1 103 ? 14.975 1.426 50.885 1.00 31.55 102 GLU X C 1
ATOM 850 O O . GLU A 1 103 ? 14.788 1.384 52.107 1.00 31.92 102 GLU X O 1
ATOM 856 N N . VAL A 1 104 ? 15.020 2.563 50.197 1.00 31.67 103 VAL X N 1
ATOM 857 C CA . VAL A 1 104 ? 14.808 3.837 50.870 1.00 32.01 103 VAL X CA 1
ATOM 858 C C . VAL A 1 104 ? 13.562 4.502 50.304 1.00 32.31 103 VAL X C 1
ATOM 859 O O . VAL A 1 104 ? 13.308 4.477 49.090 1.00 33.00 103 VAL X O 1
ATOM 863 N N . GLN A 1 105 ? 12.800 5.119 51.195 1.00 31.74 104 GLN X N 1
ATOM 864 C CA . GLN A 1 105 ? 11.552 5.721 50.845 1.00 30.99 104 GLN X CA 1
ATOM 865 C C . GLN A 1 105 ? 11.440 7.002 51.638 1.00 30.66 104 GLN X C 1
ATOM 866 O O . GLN A 1 105 ? 11.885 7.065 52.790 1.00 30.71 104 GLN X O 1
ATOM 872 N N . GLY A 1 106 ? 10.863 8.027 51.021 1.00 30.07 105 GLY X N 1
ATOM 873 C CA . GLY A 1 106 ? 10.621 9.290 51.697 1.00 29.59 105 GLY X CA 1
ATOM 874 C C . GLY A 1 106 ? 9.238 9.813 51.391 1.00 29.50 105 GLY X C 1
ATOM 875 O O . GLY A 1 106 ? 8.705 9.584 50.302 1.00 29.97 105 GLY X O 1
ATOM 876 N N . TRP A 1 107 ? 8.642 10.504 52.356 1.00 29.14 106 TRP X N 1
ATOM 877 C CA . TRP A 1 107 ? 7.345 11.161 52.155 1.00 28.56 106 TRP X CA 1
ATOM 878 C C . TRP A 1 107 ? 7.054 12.131 53.307 1.00 28.59 106 TRP X C 1
ATOM 879 O O . TRP A 1 107 ? 7.750 12.113 54.333 1.00 28.35 106 TRP X O 1
ATOM 890 N N . ARG A 1 108 ? 6.046 12.986 53.118 1.00 28.72 107 ARG X N 1
ATOM 891 C CA . ARG A 1 108 ? 5.619 13.942 54.138 1.00 28.68 107 ARG X CA 1
ATOM 892 C C . ARG A 1 108 ? 4.167 13.707 54.575 1.00 29.19 107 ARG X C 1
ATOM 893 O O . ARG A 1 108 ? 3.338 13.288 53.777 1.00 29.07 107 ARG X O 1
ATOM 901 N N . GLU A 1 109 ? 3.883 13.966 55.852 1.00 30.00 108 GLU X N 1
ATOM 902 C CA . GLU A 1 109 ? 2.533 13.869 56.425 1.00 30.89 108 GLU X CA 1
ATOM 903 C C . GLU A 1 109 ? 2.167 15.038 57.338 1.00 31.25 108 GLU X C 1
ATOM 904 O O . GLU A 1 109 ? 3.047 15.595 57.998 1.00 31.69 108 GLU X O 1
ATOM 910 N N . LYS A 1 110 ? 0.879 15.393 57.385 1.00 31.36 109 LYS X N 1
ATOM 911 C CA . LYS A 1 110 ? 0.418 16.446 58.293 1.00 31.39 109 LYS X CA 1
ATOM 912 C C . LYS A 1 110 ? 0.362 15.897 59.725 1.00 31.55 109 LYS X C 1
ATOM 913 O O . LYS A 1 110 ? -0.011 14.744 59.958 1.00 31.61 109 LYS X O 1
#

Solvent-accessible surface area: 8083 Å² total; per-residue (Å²): 231,104,98,102,106,160,132,148,86,85,168,141,121,116,155,41,78,3,60,78,11,52,102,36,7,104,121,28,60,68,164,159,25,81,126,22,113,48,147,47,200,112,40,25,113,3,57,56,119,37,11,150,127,13,10,51,137,87,88,60,62,84,68,96,66,85,150,51,77,20,76,9,38,14,8,29,94,61,119,133,129,60,70,0,30,0,27,0,25,23,102,72,113,89,80,82,4,50,0,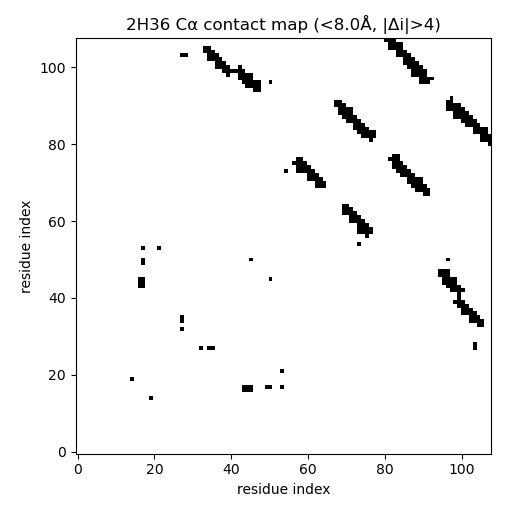71,35,0,52,1,59,55,76,210

Nearest PDB structures (foldseek):
  2h36-assembly1_X  TM=1.009E+00  e=7.211E-20  Sulfolobus islandicus filamentous virus
  3djw-assembly1_B  TM=9.090E-01  e=4.685E-08  Captovirus AFV1
  3df6-assembly2_D  TM=8.984E-01  e=1.218E-07  Captovirus AFV1
  6exp-assembly1_B  TM=9.488E-01  e=1.615E-06  Sulfolobus islandicus rudivirus 3
  4tq2-assembly1_A-2  TM=5.288E-01  e=3.787E+00  Guillardia theta CCMP2712

Sequence (108 aa):
KQDLEKIESDIINDWTEADDLDDALDFLFMEKVSEFKIKFKDPLKVTEEEYRELLGNYDSSNSVSSNGITIDQYTYDEDDDIMYKLEFTYRKEDNKIYIYEVQGWREK

B-factor: mean 27.26, std 5.36, range [2.92, 55.99]